Protein AF-A0A495T4R5-F1 (afdb_monomer_lite)

pLDDT: mean 80.14, std 20.26, range [34.97, 98.31]

Secondary structure (DSSP, 8-state):
---------PPP-------------------HHHHHHHHHHHHHHHHHHHHTT--HHHHHHHHT--HHHHHHHHTTSSPPPHHHHHHHHHHHTS-THHHHTTSS-SS-HHHHHHHHHHTTS-HHHHHHHHHHHHHHHHHHTT-

Sequence (143 aa):
MNPRRLGLRAPPAQAADLSEAKPKEQRRILSTQERVVLRRIGDALARARLEVRMTQEEVSAKIGVNTETISRFERGHTAPTLLRLFELAAIYGVPPETFIAGGGGRSSEPARDIAALLVNLSAEDREFIRQLVANVAGHMAKK

Radius of gyration: 29.56 Å; chains: 1; bounding box: 35×111×46 Å

Structure (mmCIF, N/CA/C/O backbone):
data_AF-A0A495T4R5-F1
#
_entry.id   AF-A0A495T4R5-F1
#
loop_
_atom_site.group_PDB
_atom_site.id
_atom_site.type_symbol
_atom_site.label_atom_id
_atom_site.label_alt_id
_atom_site.label_comp_id
_atom_site.label_asym_id
_atom_site.label_entity_id
_atom_site.label_seq_id
_atom_site.pdbx_PDB_ins_code
_atom_site.Cartn_x
_atom_site.Cartn_y
_atom_site.Cartn_z
_atom_site.occupancy
_atom_site.B_iso_or_equiv
_atom_site.auth_seq_id
_atom_site.auth_comp_id
_atom_site.auth_asym_id
_atom_site.auth_atom_id
_atom_site.pdbx_PDB_model_num
ATOM 1 N N . MET A 1 1 ? 11.703 -85.129 21.698 1.00 34.97 1 MET A N 1
ATOM 2 C CA . MET A 1 1 ? 13.147 -85.380 21.506 1.00 34.97 1 MET A CA 1
ATOM 3 C C . MET A 1 1 ? 13.723 -84.240 20.671 1.00 34.97 1 MET A C 1
ATOM 5 O O . MET A 1 1 ? 13.193 -83.984 19.606 1.00 34.97 1 MET A O 1
ATOM 9 N N . ASN A 1 2 ? 14.750 -83.579 21.216 1.00 35.41 2 ASN A N 1
ATOM 10 C CA . ASN A 1 2 ? 15.688 -82.584 20.664 1.00 35.41 2 ASN A CA 1
ATOM 11 C C . ASN A 1 2 ? 15.194 -81.263 19.995 1.00 35.41 2 ASN A C 1
ATOM 13 O O . ASN A 1 2 ? 14.377 -81.296 19.081 1.00 35.41 2 ASN A O 1
ATOM 17 N N . PRO A 1 3 ? 15.758 -80.098 20.396 1.00 54.47 3 PRO A N 1
ATOM 18 C CA . PRO A 1 3 ? 15.487 -78.765 19.862 1.00 54.47 3 PRO A CA 1
ATOM 19 C C . PRO A 1 3 ? 16.505 -78.367 18.774 1.00 54.47 3 PRO A C 1
ATOM 21 O O . PRO A 1 3 ? 17.554 -78.998 18.659 1.00 54.47 3 PRO A O 1
ATOM 24 N N . ARG A 1 4 ? 16.251 -77.265 18.045 1.00 44.16 4 ARG A N 1
ATOM 25 C CA . ARG A 1 4 ? 17.223 -76.188 17.715 1.00 44.16 4 ARG A CA 1
ATOM 26 C C . ARG A 1 4 ? 16.712 -75.267 16.597 1.00 44.16 4 ARG A C 1
ATOM 28 O O . ARG A 1 4 ? 16.354 -75.731 15.530 1.00 44.16 4 ARG A O 1
ATOM 35 N N . ARG A 1 5 ? 16.843 -73.962 16.879 1.00 50.25 5 ARG A N 1
ATOM 36 C CA . ARG A 1 5 ? 17.164 -72.831 15.984 1.00 50.25 5 ARG A CA 1
ATOM 37 C C . ARG A 1 5 ? 16.365 -72.703 14.682 1.00 50.25 5 ARG A C 1
ATOM 39 O O . ARG A 1 5 ? 16.604 -73.447 13.750 1.00 50.25 5 ARG A O 1
ATOM 46 N N . LEU A 1 6 ? 15.671 -71.576 14.532 1.00 47.94 6 LEU A N 1
ATOM 47 C CA . LEU A 1 6 ? 15.907 -70.709 13.375 1.00 47.94 6 LEU A CA 1
ATOM 48 C C . LEU A 1 6 ? 15.529 -69.272 13.750 1.00 47.94 6 LEU A C 1
ATOM 50 O O . LEU A 1 6 ? 14.392 -68.989 14.115 1.00 47.94 6 LEU A O 1
ATOM 54 N N . GLY A 1 7 ? 16.516 -68.378 13.723 1.00 46.09 7 GLY A N 1
ATOM 55 C CA . GLY A 1 7 ? 16.269 -66.951 13.841 1.00 46.09 7 GLY A CA 1
ATOM 56 C C . GLY A 1 7 ? 15.407 -66.491 12.672 1.00 46.09 7 GLY A C 1
ATOM 57 O O . GLY A 1 7 ? 15.727 -66.774 11.517 1.00 46.09 7 GLY A O 1
ATOM 58 N N . LEU A 1 8 ? 14.335 -65.766 12.982 1.00 48.34 8 LEU A N 1
ATOM 59 C CA . LEU A 1 8 ? 13.604 -64.949 12.022 1.00 48.34 8 LEU A CA 1
ATOM 60 C C . LEU A 1 8 ? 14.539 -63.828 11.555 1.00 48.34 8 LEU A C 1
ATOM 62 O O . LEU A 1 8 ? 14.590 -62.741 12.124 1.00 48.34 8 LEU A O 1
ATOM 66 N N . ARG A 1 9 ? 15.351 -64.137 10.547 1.00 48.91 9 ARG A N 1
ATOM 67 C CA . ARG A 1 9 ? 16.129 -63.159 9.799 1.00 48.91 9 ARG A CA 1
ATOM 68 C C . ARG A 1 9 ? 15.127 -62.424 8.910 1.00 48.91 9 ARG A C 1
ATOM 70 O O . ARG A 1 9 ? 14.579 -63.020 7.987 1.00 48.91 9 ARG A O 1
ATOM 77 N N . ALA A 1 10 ? 14.842 -61.167 9.240 1.00 50.72 10 ALA A N 1
ATOM 78 C CA . ALA A 1 10 ? 14.048 -60.292 8.388 1.00 50.72 10 ALA A CA 1
ATOM 79 C C . ALA A 1 10 ? 14.648 -60.269 6.963 1.00 50.72 10 ALA A C 1
ATOM 81 O O . ALA A 1 10 ? 15.879 -60.230 6.832 1.00 50.72 10 ALA A O 1
ATOM 82 N N . PRO A 1 11 ? 13.825 -60.332 5.903 1.00 53.78 11 PRO A N 1
ATOM 83 C CA . PRO A 1 11 ? 14.311 -60.215 4.534 1.00 53.78 11 PRO A CA 1
ATOM 84 C C . PRO A 1 11 ? 14.893 -58.810 4.277 1.00 53.78 11 PRO A C 1
ATOM 86 O O . PRO A 1 11 ? 14.469 -57.841 4.912 1.00 53.78 11 PRO A O 1
ATOM 89 N N . PRO A 1 12 ? 15.878 -58.685 3.368 1.00 41.66 12 PRO A N 1
ATOM 90 C CA . PRO A 1 12 ? 16.517 -57.413 3.056 1.00 41.66 12 PRO A CA 1
ATOM 91 C C . PRO A 1 12 ? 15.518 -56.440 2.424 1.00 41.66 12 PRO A C 1
ATOM 93 O O . PRO A 1 12 ? 14.704 -56.826 1.585 1.00 41.66 12 PRO A O 1
ATOM 96 N N . ALA A 1 13 ? 15.623 -55.175 2.831 1.00 47.06 13 ALA A N 1
ATOM 97 C CA . ALA A 1 13 ? 14.905 -54.048 2.261 1.00 47.06 13 ALA A CA 1
ATOM 98 C C . ALA A 1 13 ? 15.068 -54.030 0.732 1.00 47.06 13 ALA A C 1
ATOM 100 O O . ALA A 1 13 ? 16.163 -53.795 0.221 1.00 47.06 13 ALA A O 1
ATOM 101 N N . GLN A 1 14 ? 13.981 -54.296 0.007 1.00 44.47 14 GLN A N 1
ATOM 102 C CA . GLN A 1 14 ? 13.913 -54.015 -1.421 1.00 44.47 14 GLN A CA 1
ATOM 103 C C . GLN A 1 14 ? 13.539 -52.550 -1.609 1.00 44.47 14 GLN A C 1
ATOM 105 O O . GLN A 1 14 ? 12.513 -52.075 -1.128 1.00 44.47 14 GLN A O 1
ATOM 110 N N . ALA A 1 15 ? 14.438 -51.854 -2.293 1.00 48.88 15 ALA A N 1
ATOM 111 C CA . ALA A 1 15 ? 14.272 -50.509 -2.786 1.00 48.88 15 ALA A CA 1
ATOM 112 C C . ALA A 1 15 ? 13.135 -50.445 -3.822 1.00 48.88 15 ALA A C 1
ATOM 114 O O . ALA A 1 15 ? 13.202 -51.088 -4.865 1.00 48.88 15 ALA A O 1
ATOM 115 N N . ALA A 1 16 ? 12.127 -49.638 -3.516 1.00 41.06 16 ALA A N 1
ATOM 116 C CA . ALA A 1 16 ? 11.168 -48.999 -4.412 1.00 41.06 16 ALA A CA 1
ATOM 117 C C . ALA A 1 16 ? 10.605 -47.842 -3.564 1.00 41.06 16 ALA A C 1
ATOM 119 O O . ALA A 1 16 ? 10.210 -48.069 -2.428 1.00 41.06 16 ALA A O 1
ATOM 120 N N . ASP A 1 17 ? 10.626 -46.569 -3.917 1.00 40.94 17 ASP A N 1
ATOM 121 C CA . ASP A 1 17 ? 10.700 -45.910 -5.203 1.00 40.94 17 ASP A CA 1
ATOM 122 C C . ASP A 1 17 ? 11.255 -44.499 -4.921 1.00 40.94 17 ASP A C 1
ATOM 124 O O . ASP A 1 17 ? 10.647 -43.699 -4.208 1.00 40.94 17 ASP A O 1
ATOM 128 N N . LEU A 1 18 ? 12.474 -44.224 -5.389 1.00 40.22 18 LEU A N 1
ATOM 129 C CA . LEU A 1 18 ? 13.097 -42.899 -5.349 1.00 40.22 18 LEU A CA 1
ATOM 130 C C . LEU A 1 18 ? 12.706 -42.145 -6.628 1.00 40.22 18 LEU A C 1
ATOM 132 O O . LEU A 1 18 ? 13.560 -41.815 -7.445 1.00 40.22 18 LEU A O 1
ATOM 136 N N . SER A 1 19 ? 11.416 -41.892 -6.826 1.00 48.81 19 SER A N 1
ATOM 137 C CA . SER A 1 19 ? 10.909 -41.154 -7.983 1.00 48.81 19 SER A CA 1
ATOM 138 C C . SER A 1 19 ? 9.731 -40.279 -7.580 1.00 48.81 19 SER A C 1
ATOM 140 O O . SER A 1 19 ? 8.593 -40.587 -7.891 1.00 48.81 19 SER A O 1
ATOM 142 N N . GLU A 1 20 ? 10.017 -39.182 -6.876 1.00 42.47 20 GLU A N 1
ATOM 143 C CA . GLU A 1 20 ? 9.315 -37.896 -7.041 1.00 42.47 20 GLU A CA 1
ATOM 144 C C . GLU A 1 20 ? 9.961 -36.832 -6.138 1.00 42.47 20 GLU A C 1
ATOM 146 O O . GLU A 1 20 ? 9.368 -36.233 -5.237 1.00 42.47 20 GLU A O 1
ATOM 151 N N . ALA A 1 21 ? 11.246 -36.568 -6.382 1.00 42.38 21 ALA A N 1
ATOM 152 C CA . ALA A 1 21 ? 11.833 -35.313 -5.939 1.00 42.38 21 ALA A CA 1
ATOM 153 C C . ALA A 1 21 ? 11.131 -34.185 -6.710 1.00 42.38 21 ALA A C 1
ATOM 155 O O . ALA A 1 21 ? 11.385 -33.997 -7.900 1.00 42.38 21 ALA A O 1
ATOM 156 N N . LYS A 1 22 ? 10.228 -33.453 -6.039 1.00 36.69 22 LYS A N 1
ATOM 157 C CA . LYS A 1 22 ? 9.606 -32.237 -6.585 1.00 36.69 22 LYS A CA 1
ATOM 158 C C . LYS A 1 22 ? 10.711 -31.363 -7.202 1.00 36.69 22 LYS A C 1
ATOM 160 O O . LYS A 1 22 ? 11.685 -31.078 -6.496 1.00 36.69 22 LYS A O 1
ATOM 165 N N . PRO A 1 23 ? 10.618 -30.971 -8.487 1.00 43.34 23 PRO A N 1
ATOM 166 C CA . PRO A 1 23 ? 11.691 -30.246 -9.152 1.00 43.34 23 PRO A CA 1
ATOM 167 C C . PRO A 1 23 ? 12.048 -28.994 -8.354 1.00 43.34 23 PRO A C 1
ATOM 169 O O . PRO A 1 23 ? 11.166 -28.209 -8.004 1.00 43.34 23 PRO A O 1
ATOM 172 N N . LYS A 1 24 ? 13.340 -28.831 -8.042 1.00 49.72 24 LYS A N 1
ATOM 173 C CA . LYS A 1 24 ? 13.871 -27.624 -7.405 1.00 49.72 24 LYS A CA 1
ATOM 174 C C . LYS A 1 24 ? 13.447 -26.434 -8.253 1.00 49.72 24 LYS A C 1
ATOM 176 O O . LYS A 1 24 ? 13.897 -26.298 -9.386 1.00 49.72 24 LYS A O 1
ATOM 181 N N . GLU A 1 25 ? 12.556 -25.634 -7.685 1.00 50.41 25 GLU A N 1
ATOM 182 C CA . GLU A 1 25 ? 11.964 -24.433 -8.255 1.00 50.41 25 GLU A CA 1
ATOM 183 C C . GLU A 1 25 ? 13.032 -23.642 -9.019 1.00 50.41 25 GLU A C 1
ATOM 185 O O . GLU A 1 25 ? 13.973 -23.093 -8.436 1.00 50.41 25 GLU A O 1
ATOM 190 N N . GLN A 1 26 ? 12.934 -23.666 -10.349 1.00 49.88 26 GLN A N 1
ATOM 191 C CA . GLN A 1 26 ? 13.792 -22.895 -11.234 1.00 49.88 26 GLN A CA 1
ATOM 192 C C . GLN A 1 26 ? 13.743 -21.449 -10.730 1.00 49.88 26 GLN A C 1
ATOM 194 O O . GLN A 1 26 ? 12.665 -20.856 -10.687 1.00 49.88 26 GLN A O 1
ATOM 199 N N . ARG A 1 27 ? 14.877 -20.887 -10.295 1.00 58.50 27 ARG A N 1
ATOM 200 C CA . ARG A 1 27 ? 14.960 -19.499 -9.814 1.00 58.50 27 ARG A CA 1
ATOM 201 C C . ARG A 1 27 ? 14.598 -18.572 -10.979 1.00 58.50 27 ARG A C 1
ATOM 203 O O . ARG A 1 27 ? 15.462 -18.161 -11.750 1.00 58.50 27 ARG A O 1
ATOM 210 N N . ARG A 1 28 ? 13.303 -18.301 -11.157 1.00 74.56 28 ARG A N 1
ATOM 211 C CA . ARG A 1 28 ? 12.784 -17.456 -12.229 1.00 74.56 28 ARG A CA 1
ATOM 212 C C . ARG A 1 28 ? 13.338 -16.058 -12.013 1.00 74.56 28 ARG A C 1
ATOM 214 O O . ARG A 1 28 ? 13.081 -15.421 -10.993 1.00 74.56 28 ARG A O 1
ATOM 221 N N . ILE A 1 29 ? 14.131 -15.592 -12.969 1.00 77.81 29 ILE A N 1
ATOM 222 C CA . ILE A 1 29 ? 14.625 -14.223 -12.963 1.00 77.81 29 ILE A CA 1
ATOM 223 C C . ILE A 1 29 ? 13.436 -13.335 -13.318 1.00 77.81 29 ILE A C 1
ATOM 225 O O . ILE A 1 29 ? 12.945 -13.367 -14.441 1.00 77.81 29 ILE A O 1
ATOM 229 N N . LEU A 1 30 ? 12.962 -12.567 -12.340 1.00 78.50 30 LEU A N 1
ATOM 230 C CA . LEU A 1 30 ? 11.921 -11.572 -12.566 1.00 78.50 30 LEU A CA 1
ATOM 231 C C . LEU A 1 30 ? 12.452 -10.474 -13.487 1.00 78.50 30 LEU A C 1
ATOM 233 O O . LEU A 1 30 ? 13.509 -9.886 -13.210 1.00 78.50 30 LEU A O 1
ATOM 237 N N . SER A 1 31 ? 11.683 -10.185 -14.531 1.00 88.00 31 SER A N 1
ATOM 238 C CA . SER A 1 31 ? 11.866 -9.033 -15.406 1.00 88.00 31 SER A CA 1
ATOM 239 C C . SER A 1 31 ? 11.812 -7.728 -14.610 1.00 88.00 31 SER A C 1
ATOM 241 O O . SER A 1 31 ? 11.221 -7.643 -13.528 1.00 88.00 31 SER A O 1
ATOM 243 N N . THR A 1 32 ? 12.408 -6.671 -15.161 1.00 82.62 32 THR A N 1
ATOM 244 C CA . THR A 1 32 ? 12.366 -5.328 -14.566 1.00 82.62 32 THR A CA 1
ATOM 245 C C . THR A 1 32 ? 10.929 -4.880 -14.298 1.00 82.62 32 THR A C 1
ATOM 247 O O . THR A 1 32 ? 10.644 -4.328 -13.237 1.00 82.62 32 THR A O 1
ATOM 250 N N . GLN A 1 33 ? 10.006 -5.180 -15.217 1.00 80.25 33 GLN A N 1
ATOM 251 C CA . GLN A 1 33 ? 8.597 -4.828 -15.074 1.00 80.25 33 GLN A CA 1
ATOM 252 C C . GLN A 1 33 ? 7.929 -5.570 -13.910 1.00 80.25 33 GLN A C 1
ATOM 254 O O . GLN A 1 33 ? 7.252 -4.937 -13.101 1.00 80.25 33 GLN A O 1
ATOM 259 N N . GLU A 1 34 ? 8.167 -6.877 -13.763 1.00 85.88 34 GLU A N 1
ATOM 260 C CA . GLU A 1 34 ? 7.646 -7.654 -12.629 1.00 85.88 34 GLU A CA 1
ATOM 261 C C . GLU A 1 34 ? 8.179 -7.123 -11.293 1.00 85.88 34 GLU A C 1
ATOM 263 O O . GLU A 1 34 ? 7.410 -6.957 -10.349 1.00 85.88 34 GLU A O 1
ATOM 268 N N . ARG A 1 35 ? 9.470 -6.772 -11.210 1.00 85.88 35 ARG A N 1
ATOM 269 C CA . ARG A 1 35 ? 10.060 -6.195 -9.986 1.00 85.88 35 ARG A CA 1
ATOM 270 C C . ARG A 1 35 ? 9.424 -4.861 -9.604 1.00 85.88 35 ARG A C 1
ATOM 272 O O . ARG A 1 35 ? 9.172 -4.623 -8.426 1.00 85.88 35 ARG A O 1
ATOM 279 N N . VAL A 1 36 ? 9.143 -4.004 -10.587 1.00 83.44 36 VAL A N 1
ATOM 280 C CA . VAL A 1 36 ? 8.446 -2.728 -10.359 1.00 83.44 36 VAL A CA 1
ATOM 281 C C . VAL A 1 36 ? 7.037 -2.969 -9.816 1.00 83.44 36 VAL A C 1
ATOM 283 O O . VAL A 1 36 ? 6.611 -2.271 -8.896 1.00 83.44 36 VAL A O 1
ATOM 286 N N . VAL A 1 37 ? 6.318 -3.961 -10.347 1.00 86.69 37 VAL A N 1
ATOM 287 C CA . VAL A 1 37 ? 4.977 -4.323 -9.863 1.00 86.69 37 VAL A CA 1
ATOM 288 C C . VAL A 1 37 ? 5.032 -4.859 -8.433 1.00 86.69 37 VAL A C 1
ATOM 290 O O . VAL A 1 37 ? 4.296 -4.369 -7.580 1.00 86.69 37 VAL A O 1
ATOM 293 N N . LEU A 1 38 ? 5.936 -5.798 -8.140 1.00 91.44 38 LEU A N 1
ATOM 294 C CA . LEU A 1 38 ? 6.095 -6.343 -6.790 1.00 91.44 38 LEU A CA 1
ATOM 295 C C . LEU A 1 38 ? 6.447 -5.264 -5.773 1.00 91.44 38 LEU A C 1
ATOM 297 O O . LEU A 1 38 ? 5.902 -5.264 -4.672 1.00 91.44 38 LEU A O 1
ATOM 301 N N . ARG A 1 39 ? 7.324 -4.324 -6.144 1.00 89.75 39 ARG A N 1
ATOM 302 C CA . ARG A 1 39 ? 7.685 -3.221 -5.258 1.00 89.75 39 ARG A CA 1
ATOM 303 C C . ARG A 1 39 ? 6.485 -2.332 -4.943 1.00 89.75 39 ARG A C 1
ATOM 305 O O . ARG A 1 39 ? 6.255 -2.035 -3.781 1.00 89.75 39 ARG A O 1
ATOM 312 N N . ARG A 1 40 ? 5.673 -1.992 -5.949 1.00 88.94 40 ARG A N 1
ATOM 313 C CA . ARG A 1 40 ? 4.448 -1.197 -5.754 1.00 88.94 40 ARG A CA 1
ATOM 314 C C . ARG A 1 40 ? 3.437 -1.879 -4.838 1.00 88.94 40 ARG A C 1
ATOM 316 O O . ARG A 1 40 ? 2.857 -1.213 -3.988 1.00 88.94 40 ARG A O 1
ATOM 323 N N . ILE A 1 41 ? 3.235 -3.185 -5.006 1.00 93.00 41 ILE A N 1
ATOM 324 C CA . ILE A 1 41 ? 2.357 -3.968 -4.127 1.00 93.00 41 ILE A CA 1
ATOM 325 C C . ILE A 1 41 ? 2.914 -3.963 -2.699 1.00 93.00 41 ILE A C 1
ATOM 327 O O . ILE A 1 41 ? 2.175 -3.707 -1.753 1.00 93.00 41 ILE A O 1
ATOM 331 N N . GLY A 1 42 ? 4.220 -4.192 -2.540 1.00 94.62 42 GLY A N 1
ATOM 332 C CA . GLY A 1 42 ? 4.879 -4.173 -1.236 1.00 94.62 42 GLY A CA 1
ATOM 333 C C . GLY A 1 42 ? 4.749 -2.830 -0.513 1.00 94.62 42 GLY A C 1
ATOM 334 O O . GLY A 1 42 ? 4.324 -2.792 0.642 1.00 94.62 42 GLY A O 1
ATOM 335 N N . ASP A 1 43 ? 5.004 -1.726 -1.217 1.00 93.00 43 ASP A N 1
ATOM 336 C CA . ASP A 1 43 ? 4.871 -0.371 -0.674 1.00 93.00 43 ASP A CA 1
ATOM 337 C C . ASP A 1 43 ? 3.408 -0.046 -0.294 1.00 93.00 43 ASP A C 1
ATOM 339 O O . ASP A 1 43 ? 3.149 0.721 0.636 1.00 93.00 43 ASP A O 1
ATOM 343 N N . ALA A 1 44 ? 2.426 -0.609 -1.008 1.00 93.19 44 ALA A N 1
ATOM 344 C CA . ALA A 1 44 ? 1.007 -0.477 -0.677 1.00 93.19 44 ALA A CA 1
ATOM 345 C C . ALA A 1 44 ? 0.634 -1.228 0.607 1.00 93.19 44 ALA A C 1
ATOM 347 O O . ALA A 1 44 ? -0.056 -0.678 1.463 1.00 93.19 44 ALA A O 1
ATOM 348 N N . LEU A 1 45 ? 1.116 -2.465 0.748 1.00 96.00 45 LEU A N 1
ATOM 349 C CA . LEU A 1 45 ? 0.894 -3.292 1.934 1.00 96.00 45 LEU A CA 1
ATOM 350 C C . LEU A 1 45 ? 1.509 -2.653 3.181 1.00 96.00 45 LEU A C 1
ATOM 352 O O . LEU A 1 45 ? 0.846 -2.569 4.212 1.00 96.00 45 LEU A O 1
ATOM 356 N N . ALA A 1 46 ? 2.746 -2.160 3.070 1.00 95.69 46 ALA A N 1
ATOM 357 C CA . ALA A 1 46 ? 3.440 -1.507 4.174 1.00 95.69 46 ALA A CA 1
ATOM 358 C C . ALA A 1 46 ? 2.700 -0.248 4.646 1.00 95.69 46 ALA A C 1
ATOM 360 O O . ALA A 1 46 ? 2.540 -0.044 5.848 1.00 95.69 46 ALA A O 1
ATOM 361 N N . ARG A 1 47 ? 2.214 0.580 3.712 1.00 93.81 47 ARG A N 1
ATOM 362 C CA . ARG A 1 47 ? 1.435 1.781 4.047 1.00 93.81 47 ARG A CA 1
ATOM 363 C C . ARG A 1 47 ? 0.129 1.444 4.750 1.00 93.81 47 ARG A C 1
ATOM 365 O O . ARG A 1 47 ? -0.088 1.941 5.848 1.00 93.81 47 ARG A O 1
ATOM 372 N N . ALA A 1 48 ? -0.674 0.552 4.174 1.00 94.56 48 ALA A N 1
ATOM 373 C CA . ALA A 1 48 ? -1.947 0.153 4.767 1.00 94.56 48 ALA A CA 1
ATOM 374 C C . ALA A 1 48 ? -1.761 -0.430 6.181 1.00 94.56 48 ALA A C 1
ATOM 376 O O . ALA A 1 48 ? -2.510 -0.096 7.096 1.00 94.56 48 ALA A O 1
ATOM 377 N N . ARG A 1 49 ? -0.700 -1.224 6.401 1.00 97.25 49 ARG A N 1
ATOM 378 C CA . ARG A 1 49 ? -0.342 -1.726 7.737 1.00 97.25 49 ARG A CA 1
ATOM 379 C C . ARG A 1 49 ? -0.033 -0.599 8.727 1.00 97.25 49 ARG A C 1
ATOM 381 O O . ARG A 1 49 ? -0.469 -0.648 9.877 1.00 97.25 49 ARG A O 1
ATOM 388 N N . LEU A 1 50 ? 0.759 0.387 8.305 1.00 94.00 50 LEU A N 1
ATOM 389 C CA . LEU A 1 50 ? 1.155 1.513 9.153 1.00 94.00 50 LEU A CA 1
ATOM 390 C C . LEU A 1 50 ? -0.025 2.441 9.474 1.00 94.00 50 LEU A C 1
ATOM 392 O O . LEU A 1 50 ? -0.089 2.960 10.587 1.00 94.00 50 LEU A O 1
ATOM 396 N N . GLU A 1 51 ? -0.975 2.610 8.553 1.00 93.56 51 GLU A N 1
ATOM 397 C CA . GLU A 1 51 ? -2.202 3.394 8.765 1.00 93.56 51 GLU A CA 1
ATOM 398 C C . GLU A 1 51 ? -3.076 2.807 9.879 1.00 93.56 51 GLU A C 1
ATOM 400 O O . GLU A 1 51 ? -3.585 3.549 10.720 1.00 93.56 51 GLU A O 1
ATOM 405 N N . VAL A 1 52 ? -3.161 1.475 9.963 1.00 95.75 52 VAL A N 1
ATOM 406 C CA . VAL A 1 52 ? -3.827 0.778 11.078 1.00 95.75 52 VAL A CA 1
ATOM 407 C C . VAL A 1 52 ? -2.917 0.543 12.291 1.00 95.75 52 VAL A C 1
ATOM 409 O O . VAL A 1 52 ? -3.318 -0.121 13.245 1.00 95.75 52 VAL A O 1
ATOM 412 N N . ARG A 1 53 ? -1.702 1.114 12.284 1.00 97.06 53 ARG A N 1
ATOM 413 C CA . ARG A 1 53 ? -0.711 1.093 13.379 1.00 97.06 53 ARG A CA 1
ATOM 414 C C . ARG A 1 53 ? -0.301 -0.305 13.849 1.00 97.06 53 ARG A C 1
ATOM 416 O O . ARG A 1 53 ? 0.009 -0.489 15.022 1.00 97.06 53 ARG A O 1
ATOM 423 N N . MET A 1 54 ? -0.263 -1.269 12.935 1.00 97.62 54 MET A N 1
ATOM 424 C CA . MET A 1 54 ? 0.132 -2.641 13.248 1.00 97.62 54 MET A CA 1
ATOM 425 C C . MET A 1 54 ? 1.616 -2.906 12.970 1.00 97.62 54 MET A C 1
ATOM 427 O O . MET A 1 54 ? 2.190 -2.376 12.013 1.00 97.62 54 MET A O 1
ATOM 431 N N . THR A 1 55 ? 2.244 -3.782 13.750 1.00 98.31 55 THR A N 1
ATOM 432 C CA . THR A 1 55 ? 3.589 -4.314 13.467 1.00 98.31 55 THR A CA 1
ATOM 433 C C . THR A 1 55 ? 3.536 -5.464 12.456 1.00 98.31 55 THR A C 1
ATOM 435 O O . THR A 1 55 ? 2.477 -6.038 12.191 1.00 98.31 55 THR A O 1
ATOM 438 N N . GLN A 1 56 ? 4.677 -5.819 11.851 1.00 98.31 56 GLN A N 1
ATOM 439 C CA . GLN A 1 56 ? 4.729 -6.976 10.945 1.00 98.31 56 GLN A CA 1
ATOM 440 C C . GLN A 1 56 ? 4.452 -8.282 11.705 1.00 98.31 56 GLN A C 1
ATOM 442 O O . GLN A 1 56 ? 3.842 -9.191 11.148 1.00 98.31 56 GLN A O 1
ATOM 447 N N . GLU A 1 57 ? 4.862 -8.359 12.972 1.00 98.25 57 GLU A N 1
ATOM 448 C CA . GLU A 1 57 ? 4.627 -9.480 13.882 1.00 98.25 57 GLU A CA 1
ATOM 449 C C . GLU A 1 57 ? 3.140 -9.654 14.215 1.00 98.25 57 GLU A C 1
ATOM 451 O O . GLU A 1 57 ? 2.628 -10.772 14.220 1.00 98.25 57 GLU A O 1
ATOM 456 N N . GLU A 1 58 ? 2.414 -8.561 14.453 1.00 98.12 58 GLU A N 1
ATOM 457 C CA . GLU A 1 58 ? 0.975 -8.620 14.730 1.00 98.12 58 GLU A CA 1
ATOM 458 C C . GLU A 1 58 ? 0.184 -9.103 13.512 1.00 98.12 58 GLU A C 1
ATOM 460 O O . GLU A 1 58 ? -0.734 -9.917 13.636 1.00 98.12 58 GLU A O 1
ATOM 465 N N . VAL A 1 59 ? 0.546 -8.628 12.317 1.00 97.94 59 VAL A N 1
ATOM 466 C CA . VAL A 1 59 ? -0.084 -9.077 11.069 1.00 97.94 59 VAL A CA 1
ATOM 467 C C . VAL A 1 59 ? 0.249 -10.538 10.790 1.00 97.94 59 VAL A C 1
ATOM 469 O O . VAL A 1 59 ? -0.643 -11.312 10.439 1.00 97.94 59 VAL A O 1
ATOM 472 N N . SER A 1 60 ? 1.515 -10.929 10.960 1.00 97.38 60 SER A N 1
ATOM 473 C CA . SER A 1 60 ? 1.967 -12.296 10.697 1.00 97.38 60 SER A CA 1
ATOM 474 C C . SER A 1 60 ? 1.256 -13.305 11.602 1.00 97.38 60 SER A C 1
ATOM 476 O O . SER A 1 60 ? 0.790 -14.337 11.112 1.00 97.38 60 SER A O 1
ATOM 478 N N . ALA A 1 61 ? 1.051 -12.953 12.876 1.00 97.56 61 ALA A N 1
ATOM 479 C CA . ALA A 1 61 ? 0.262 -13.733 13.822 1.00 97.56 61 ALA A CA 1
ATOM 480 C C . ALA A 1 61 ? -1.211 -13.865 13.394 1.00 97.56 61 ALA A C 1
ATOM 482 O O . ALA A 1 61 ? -1.768 -14.959 13.474 1.00 97.56 61 ALA A O 1
ATOM 483 N N . LYS A 1 62 ? -1.840 -12.791 12.891 1.00 97.06 62 LYS A N 1
ATOM 484 C CA . LYS A 1 62 ? -3.250 -12.820 12.457 1.00 97.06 62 LYS A CA 1
ATOM 485 C C . LYS A 1 62 ? -3.505 -13.700 11.232 1.00 97.06 62 LYS A C 1
ATOM 487 O O . LYS A 1 62 ? -4.552 -14.336 11.178 1.00 97.06 62 LYS A O 1
ATOM 492 N N . ILE A 1 63 ? -2.587 -13.743 10.263 1.00 95.44 63 ILE A N 1
ATOM 493 C CA . ILE A 1 63 ? -2.759 -14.560 9.042 1.00 95.44 63 ILE A CA 1
ATOM 494 C C . ILE A 1 63 ? -2.013 -15.903 9.094 1.00 95.44 63 ILE A C 1
ATOM 496 O O . ILE A 1 63 ? -2.067 -16.682 8.140 1.00 95.44 63 ILE A O 1
ATOM 500 N N . GLY A 1 64 ? -1.312 -16.200 10.190 1.00 95.62 64 GLY A N 1
ATOM 501 C CA . GLY A 1 64 ? -0.609 -17.469 10.376 1.00 95.62 64 GLY A CA 1
ATOM 502 C C . GLY A 1 64 ? 0.567 -17.655 9.413 1.00 95.62 64 GLY A C 1
ATOM 503 O O . GLY A 1 64 ? 0.704 -18.709 8.792 1.00 95.62 64 GLY A O 1
ATOM 504 N N . VAL A 1 65 ? 1.405 -16.628 9.257 1.00 95.12 65 VAL A N 1
ATOM 505 C CA . VAL A 1 65 ? 2.664 -16.705 8.493 1.00 95.12 65 VAL A CA 1
ATOM 506 C C . VAL A 1 65 ? 3.841 -16.262 9.356 1.00 95.12 65 VAL A C 1
ATOM 508 O O . VAL A 1 65 ? 3.669 -15.624 10.385 1.00 95.12 65 VAL A O 1
ATOM 511 N N . ASN A 1 66 ? 5.067 -16.569 8.932 1.00 96.44 66 ASN A N 1
ATOM 512 C CA . ASN A 1 66 ? 6.258 -16.004 9.570 1.00 96.44 66 ASN A CA 1
ATOM 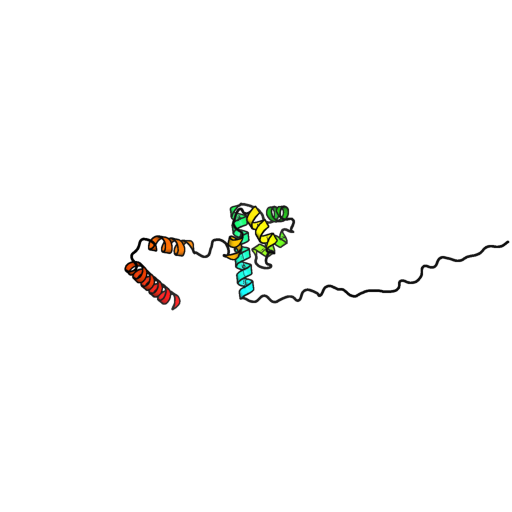513 C C . ASN A 1 66 ? 6.353 -14.496 9.258 1.00 96.44 66 ASN A C 1
ATOM 515 O O . ASN A 1 66 ? 6.129 -14.107 8.112 1.00 96.44 66 ASN A O 1
ATOM 519 N N . THR A 1 67 ? 6.752 -13.668 10.225 1.00 97.44 67 THR A N 1
ATOM 520 C CA . THR A 1 67 ? 7.055 -12.234 10.055 1.00 97.44 67 THR A CA 1
ATOM 521 C C . THR A 1 67 ? 7.968 -11.942 8.859 1.00 97.44 67 THR A C 1
ATOM 523 O O . THR A 1 67 ? 7.710 -11.007 8.103 1.00 97.44 67 THR A O 1
ATOM 526 N N . GLU A 1 68 ? 8.971 -12.786 8.588 1.00 97.56 68 GLU A N 1
ATOM 527 C CA . GLU A 1 68 ? 9.839 -12.636 7.404 1.00 97.56 68 GLU A CA 1
ATOM 528 C C . GLU A 1 68 ? 9.050 -12.708 6.080 1.00 97.56 68 GLU A C 1
ATOM 530 O O . GLU A 1 68 ? 9.431 -12.097 5.084 1.00 97.56 68 GLU A O 1
ATOM 535 N N . THR A 1 69 ? 7.915 -13.411 6.062 1.00 97.25 69 THR A N 1
ATOM 536 C CA . THR A 1 69 ? 7.006 -13.470 4.906 1.00 97.25 69 THR A CA 1
ATOM 537 C C . THR A 1 69 ? 6.365 -12.109 4.651 1.00 97.25 69 THR A C 1
ATOM 539 O O . THR A 1 69 ? 6.402 -11.628 3.520 1.00 97.25 69 THR A O 1
ATOM 542 N N . ILE A 1 70 ? 5.857 -11.454 5.702 1.00 97.88 70 ILE A N 1
ATOM 543 C CA . ILE A 1 70 ? 5.316 -10.088 5.619 1.00 97.88 70 ILE A CA 1
ATOM 544 C C . ILE A 1 70 ? 6.405 -9.126 5.144 1.00 97.88 70 ILE A C 1
ATOM 546 O O . ILE A 1 70 ? 6.201 -8.374 4.195 1.00 97.88 70 ILE A O 1
ATOM 550 N N . SER A 1 71 ? 7.602 -9.226 5.724 1.00 97.50 71 SER A N 1
ATOM 551 C CA . SER A 1 71 ? 8.750 -8.411 5.328 1.00 97.50 71 SER A CA 1
ATOM 552 C C . SER A 1 71 ? 9.111 -8.581 3.845 1.00 97.50 71 SER A C 1
ATOM 554 O O . SER A 1 71 ? 9.386 -7.599 3.153 1.00 97.50 71 SER A O 1
ATOM 556 N N . ARG A 1 72 ? 9.085 -9.811 3.313 1.00 97.06 72 ARG A N 1
ATOM 557 C CA . ARG A 1 72 ? 9.339 -10.083 1.885 1.00 97.06 72 ARG A CA 1
ATOM 558 C C . ARG A 1 72 ? 8.254 -9.534 0.973 1.00 97.06 72 ARG A C 1
ATOM 560 O O . ARG A 1 72 ? 8.597 -9.054 -0.111 1.00 97.06 72 ARG A O 1
ATOM 567 N N . PHE A 1 73 ? 6.994 -9.599 1.396 1.00 96.75 73 PHE A N 1
ATOM 568 C CA . PHE A 1 73 ? 5.883 -8.991 0.669 1.00 96.75 73 PHE A CA 1
ATOM 569 C C . PHE A 1 73 ? 6.058 -7.476 0.597 1.00 96.75 73 PHE A C 1
ATOM 571 O O . PHE A 1 73 ? 6.100 -6.921 -0.496 1.00 96.75 73 PHE A O 1
ATOM 578 N N . GLU A 1 74 ? 6.269 -6.825 1.741 1.00 96.56 74 GLU A N 1
ATOM 579 C CA . GLU A 1 74 ? 6.400 -5.367 1.840 1.00 96.56 74 GLU A CA 1
ATOM 580 C C . GLU A 1 74 ? 7.625 -4.818 1.097 1.00 96.56 74 GLU A C 1
ATOM 582 O O . GLU A 1 74 ? 7.574 -3.736 0.521 1.00 96.56 74 GLU A O 1
ATOM 587 N N . ARG A 1 75 ? 8.722 -5.580 1.027 1.00 93.62 75 ARG A N 1
ATOM 588 C CA . ARG A 1 75 ? 9.918 -5.203 0.251 1.00 93.62 75 ARG A CA 1
ATOM 589 C C . ARG A 1 75 ? 9.819 -5.518 -1.248 1.00 93.62 75 ARG A C 1
ATOM 591 O O . ARG A 1 75 ? 10.720 -5.146 -2.004 1.00 93.62 75 ARG A O 1
ATOM 598 N N . GLY A 1 76 ? 8.766 -6.210 -1.689 1.00 91.94 76 GLY A N 1
ATOM 599 C CA . GLY A 1 76 ? 8.578 -6.615 -3.085 1.00 91.94 76 GLY A CA 1
ATOM 600 C C . GLY A 1 76 ? 9.496 -7.755 -3.542 1.00 91.94 76 GLY A C 1
ATOM 601 O O . GLY A 1 76 ? 9.782 -7.876 -4.731 1.00 91.94 76 GLY A O 1
ATOM 602 N N . HIS A 1 77 ? 9.984 -8.593 -2.621 1.00 93.12 77 HIS A N 1
ATOM 603 C CA . HIS A 1 77 ? 10.769 -9.784 -2.976 1.00 93.12 77 HIS A CA 1
ATOM 604 C C . HIS A 1 77 ? 9.896 -10.940 -3.461 1.00 93.12 77 HIS A C 1
ATOM 606 O O . HIS A 1 77 ? 10.348 -11.783 -4.235 1.00 93.12 77 HIS A O 1
ATOM 612 N N . THR A 1 78 ? 8.657 -11.008 -2.985 1.00 92.06 78 THR A N 1
ATOM 613 C CA . THR A 1 78 ? 7.690 -12.046 -3.347 1.00 92.06 78 THR A CA 1
ATOM 614 C C . THR A 1 78 ? 6.293 -11.442 -3.298 1.00 92.06 78 THR A C 1
ATOM 616 O O . THR A 1 78 ? 6.022 -10.609 -2.437 1.00 92.06 78 THR A O 1
ATOM 619 N N . ALA A 1 79 ? 5.408 -11.836 -4.213 1.00 89.44 79 ALA A N 1
ATOM 620 C CA . ALA A 1 79 ? 4.002 -11.449 -4.136 1.00 89.44 79 ALA A CA 1
ATOM 621 C C . ALA A 1 79 ? 3.267 -12.301 -3.087 1.00 89.44 79 ALA A C 1
ATOM 623 O O . ALA A 1 79 ? 3.496 -13.514 -3.032 1.00 89.44 79 ALA A O 1
ATOM 624 N N . PRO A 1 80 ? 2.329 -11.721 -2.321 1.00 93.69 80 PRO A N 1
ATOM 625 C CA . PRO A 1 80 ? 1.304 -12.512 -1.659 1.00 93.69 80 PRO A CA 1
ATOM 626 C C . PRO A 1 80 ? 0.479 -13.271 -2.704 1.00 93.69 80 PRO A C 1
ATOM 628 O O . PRO A 1 80 ? 0.287 -12.802 -3.828 1.00 93.69 80 PRO A O 1
ATOM 631 N N . THR A 1 81 ? -0.060 -14.429 -2.326 1.00 94.81 81 THR A N 1
ATOM 632 C CA . THR A 1 81 ? -1.111 -15.058 -3.136 1.00 94.81 81 THR A CA 1
ATOM 633 C C . THR A 1 81 ? -2.360 -14.180 -3.126 1.00 94.81 81 THR A C 1
ATOM 635 O O . THR A 1 81 ? -2.536 -13.356 -2.227 1.00 94.81 81 THR A O 1
ATOM 638 N N . LEU A 1 82 ? -3.264 -14.384 -4.088 1.00 93.88 82 LEU A N 1
ATOM 639 C CA . LEU A 1 82 ? -4.516 -13.631 -4.134 1.00 93.88 82 LEU A CA 1
ATOM 640 C C . LEU A 1 82 ? -5.299 -13.757 -2.816 1.00 93.88 82 LEU A C 1
ATOM 642 O O . LEU A 1 82 ? -5.710 -12.747 -2.263 1.00 93.88 82 LEU A O 1
ATOM 646 N N . LEU A 1 83 ? -5.418 -14.969 -2.260 1.00 94.94 83 LEU A N 1
ATOM 647 C CA . LEU A 1 83 ? -6.086 -15.193 -0.971 1.00 94.94 83 LEU A CA 1
ATOM 648 C C . LEU A 1 83 ? -5.429 -14.408 0.173 1.00 94.94 83 LEU A C 1
ATOM 650 O O . LEU A 1 83 ? -6.131 -13.731 0.919 1.00 94.94 83 LEU A O 1
ATOM 654 N N . ARG A 1 84 ? -4.090 -14.417 0.268 1.00 95.56 84 ARG A N 1
ATOM 655 C CA . ARG A 1 84 ? -3.373 -13.619 1.280 1.00 95.56 84 ARG A CA 1
ATOM 656 C C . ARG A 1 84 ? -3.613 -12.124 1.102 1.00 95.56 84 ARG A C 1
ATOM 658 O O . ARG A 1 84 ? -3.694 -11.395 2.081 1.00 95.56 84 ARG A O 1
ATOM 665 N N . LEU A 1 85 ? -3.746 -11.666 -0.138 1.00 95.06 85 LEU A N 1
ATOM 666 C CA . LEU A 1 85 ? -4.031 -10.271 -0.452 1.00 95.06 85 LEU A CA 1
ATOM 667 C C . LEU A 1 85 ? -5.411 -9.843 0.084 1.00 95.06 85 LEU A C 1
ATOM 669 O O . LEU A 1 85 ? -5.523 -8.766 0.660 1.00 95.06 85 LEU A O 1
ATOM 673 N N . PHE A 1 86 ? -6.430 -10.705 -0.023 1.00 95.94 86 PHE A N 1
ATOM 674 C CA . PHE A 1 86 ? -7.755 -10.474 0.572 1.00 95.94 86 PHE A CA 1
ATOM 675 C C . PHE A 1 86 ? -7.742 -10.513 2.107 1.00 95.94 86 PHE A C 1
ATOM 677 O O . PHE A 1 86 ? -8.389 -9.685 2.742 1.00 95.94 86 PHE A O 1
ATOM 684 N N . GLU A 1 87 ? -6.995 -11.430 2.723 1.00 97.38 87 GLU A N 1
ATOM 685 C CA . GLU A 1 87 ? -6.855 -11.470 4.188 1.00 97.38 87 GLU A CA 1
ATOM 686 C C . GLU A 1 87 ? -6.189 -10.198 4.728 1.00 97.38 87 GLU A C 1
ATOM 688 O O . GLU A 1 87 ? -6.657 -9.609 5.701 1.00 97.38 87 GLU A O 1
ATOM 693 N N . LEU A 1 88 ? -5.121 -9.741 4.066 1.00 97.31 88 LEU A N 1
ATOM 694 C CA . LEU A 1 88 ? -4.431 -8.496 4.404 1.00 97.31 88 LEU A CA 1
ATOM 695 C C . LEU A 1 88 ? -5.353 -7.283 4.217 1.00 97.31 88 LEU A C 1
ATOM 697 O O . LEU A 1 88 ? -5.393 -6.415 5.083 1.00 97.31 88 LEU A O 1
ATOM 701 N N . ALA A 1 89 ? -6.141 -7.253 3.137 1.00 96.25 89 ALA A N 1
ATOM 702 C CA . ALA A 1 89 ? -7.151 -6.221 2.891 1.00 96.25 89 ALA A CA 1
ATOM 703 C C . ALA A 1 89 ? -8.158 -6.128 4.048 1.00 96.25 89 ALA A C 1
ATOM 705 O O . ALA A 1 89 ? -8.410 -5.044 4.572 1.00 96.25 89 ALA A O 1
ATOM 706 N N . ALA A 1 90 ? -8.671 -7.278 4.496 1.00 97.12 90 ALA A N 1
ATOM 707 C CA . ALA A 1 90 ? -9.611 -7.355 5.608 1.00 97.12 90 ALA A CA 1
ATOM 708 C C . ALA A 1 90 ? -8.995 -6.883 6.935 1.00 97.12 90 ALA A C 1
ATOM 710 O O . ALA A 1 90 ? -9.650 -6.166 7.687 1.00 97.12 90 ALA A O 1
ATOM 711 N N . ILE A 1 91 ? -7.735 -7.238 7.215 1.00 97.19 91 ILE A N 1
ATOM 712 C CA . ILE A 1 91 ? -7.026 -6.789 8.427 1.00 97.19 91 ILE A CA 1
ATOM 713 C C . ILE A 1 91 ? -6.777 -5.280 8.400 1.00 97.19 91 ILE A C 1
ATOM 715 O O . ILE A 1 91 ? -6.910 -4.626 9.432 1.00 97.19 91 ILE A O 1
ATOM 719 N N . TYR A 1 92 ? -6.416 -4.729 7.241 1.00 96.31 92 TYR A N 1
ATOM 720 C CA . TYR A 1 92 ? -6.098 -3.308 7.096 1.00 96.31 92 TYR A CA 1
ATOM 721 C C . TYR A 1 92 ? -7.332 -2.425 6.870 1.00 96.31 92 TYR A C 1
ATOM 723 O O . TYR A 1 92 ? -7.214 -1.205 6.895 1.00 96.31 92 TYR A O 1
ATOM 731 N N . GLY A 1 93 ? -8.513 -3.010 6.652 1.00 93.69 93 GLY A N 1
ATOM 732 C CA . GLY A 1 93 ? -9.750 -2.258 6.432 1.00 93.69 93 GLY A CA 1
ATOM 733 C C . GLY A 1 93 ? -9.792 -1.508 5.097 1.00 93.69 93 GLY A C 1
ATOM 734 O O . GLY A 1 93 ? -10.457 -0.480 4.997 1.00 93.69 93 GLY A O 1
ATOM 735 N N . VAL A 1 94 ? -9.092 -2.007 4.072 1.00 91.88 94 VAL A N 1
ATOM 736 C CA . VAL A 1 94 ? -9.048 -1.402 2.729 1.00 91.88 94 VAL A CA 1
ATOM 737 C C . VAL A 1 94 ? -9.526 -2.388 1.664 1.00 91.88 94 VAL A C 1
ATOM 739 O O . VAL A 1 94 ? -9.384 -3.596 1.849 1.00 91.88 94 VAL A O 1
ATOM 742 N N . PRO A 1 95 ? -10.048 -1.922 0.517 1.00 92.62 95 PRO A N 1
ATOM 743 C CA . PRO A 1 95 ? -10.343 -2.804 -0.607 1.00 92.62 95 PRO A CA 1
ATOM 744 C C . PRO A 1 95 ? -9.062 -3.456 -1.172 1.00 92.62 95 PRO A C 1
ATOM 746 O O . PRO A 1 95 ? -8.033 -2.777 -1.266 1.00 92.62 95 PRO A O 1
ATOM 749 N N . PRO A 1 96 ? -9.081 -4.737 -1.583 1.00 90.12 96 PRO A N 1
ATOM 750 C CA . PRO A 1 96 ? -7.899 -5.463 -2.073 1.00 90.12 96 PRO A CA 1
ATOM 751 C C . PRO A 1 96 ? -7.264 -4.838 -3.327 1.00 90.12 96 PRO A C 1
ATOM 753 O O . PRO A 1 96 ? -6.044 -4.897 -3.507 1.00 90.12 96 PRO A O 1
ATOM 756 N N . GLU A 1 97 ? -8.054 -4.177 -4.176 1.00 89.00 97 GLU A N 1
ATOM 757 C CA . GLU A 1 97 ? -7.586 -3.426 -5.344 1.00 89.00 97 GLU A CA 1
ATOM 758 C C . GLU A 1 97 ? -6.620 -2.291 -4.979 1.00 89.00 97 GLU A C 1
ATOM 760 O O . GLU A 1 97 ? -5.779 -1.919 -5.802 1.00 89.00 97 GLU A O 1
ATOM 765 N N . THR A 1 98 ? -6.660 -1.805 -3.732 1.00 87.25 98 THR A N 1
ATOM 766 C CA . THR A 1 98 ? -5.720 -0.810 -3.200 1.00 87.25 98 THR A CA 1
ATOM 767 C C . THR A 1 98 ? -4.278 -1.270 -3.384 1.00 87.25 98 THR A C 1
ATOM 769 O O . THR A 1 98 ? -3.424 -0.473 -3.767 1.00 87.25 98 THR A O 1
ATOM 772 N N . PHE A 1 99 ? -3.988 -2.560 -3.196 1.00 89.31 99 PHE A N 1
ATOM 773 C CA . PHE A 1 99 ? -2.626 -3.082 -3.322 1.00 89.31 99 PHE A CA 1
ATOM 774 C C . PHE A 1 99 ? -2.167 -3.191 -4.780 1.00 89.31 99 PHE A C 1
ATOM 776 O O . PHE A 1 99 ? -0.989 -2.994 -5.074 1.00 89.31 99 PHE A O 1
ATOM 783 N N . ILE A 1 100 ? -3.096 -3.437 -5.709 1.00 83.94 100 ILE A N 1
ATOM 784 C CA . ILE A 1 100 ? -2.819 -3.601 -7.147 1.00 83.94 100 ILE A CA 1
ATOM 785 C C . ILE A 1 100 ? -2.679 -2.241 -7.839 1.00 83.94 100 ILE A C 1
ATOM 787 O O . ILE A 1 100 ? -1.794 -2.053 -8.676 1.00 83.94 100 ILE A O 1
ATOM 791 N N . ALA A 1 101 ? -3.490 -1.261 -7.435 1.00 71.44 101 ALA A N 1
ATOM 792 C CA . ALA A 1 101 ? -3.358 0.132 -7.861 1.00 71.44 101 ALA A CA 1
ATOM 793 C C . ALA A 1 101 ? -2.024 0.767 -7.408 1.00 71.44 101 ALA A C 1
ATOM 795 O O . ALA A 1 101 ? -1.655 1.850 -7.869 1.00 71.44 101 ALA A O 1
ATOM 796 N N . GLY A 1 102 ? -1.273 0.065 -6.550 1.00 59.97 102 GLY A N 1
ATOM 797 C CA . GLY A 1 102 ? 0.026 0.464 -6.033 1.00 59.97 102 GLY A CA 1
ATOM 798 C C . GLY A 1 102 ? -0.056 1.245 -4.731 1.00 59.97 102 GLY A C 1
ATOM 799 O O . GLY A 1 102 ? 0.888 1.974 -4.455 1.00 59.97 102 GLY A O 1
ATOM 800 N N . GLY A 1 103 ? -1.151 1.099 -3.967 1.00 50.91 103 GLY A N 1
ATOM 801 C CA . GLY A 1 103 ? -1.454 1.783 -2.705 1.00 50.91 103 GLY A CA 1
ATOM 802 C C . GLY A 1 103 ? -1.631 3.274 -2.928 1.00 50.91 103 GLY A C 1
ATOM 803 O O . GLY A 1 103 ? -0.743 3.883 -3.513 1.00 50.91 103 GLY A O 1
ATOM 804 N N . GLY A 1 104 ? -2.747 3.868 -2.498 1.00 49.97 104 GLY A N 1
ATOM 805 C CA . GLY A 1 104 ? -3.108 5.277 -2.743 1.00 49.97 104 GLY A CA 1
ATOM 806 C C . GLY A 1 104 ? -1.913 6.243 -2.741 1.00 49.97 104 GLY A C 1
ATOM 807 O O . GLY A 1 104 ? -1.477 6.710 -1.700 1.00 49.97 104 GLY A O 1
ATOM 808 N N . GLY A 1 105 ? -1.296 6.457 -3.906 1.00 48.72 105 GLY A N 1
ATOM 809 C CA . GLY A 1 105 ? 0.057 7.018 -3.978 1.00 48.72 105 GLY A CA 1
ATOM 810 C C . GLY A 1 105 ? 0.882 6.525 -5.167 1.00 48.72 105 GLY A C 1
ATOM 811 O O . GLY A 1 105 ? 2.040 6.152 -5.048 1.00 48.72 105 GLY A O 1
ATOM 812 N N . ARG A 1 106 ? 0.334 6.656 -6.369 1.00 43.56 106 ARG A N 1
ATOM 813 C CA . ARG A 1 106 ? 0.830 7.802 -7.129 1.00 43.56 106 ARG A CA 1
ATOM 814 C C . ARG A 1 106 ? -0.138 8.918 -6.803 1.00 43.56 106 ARG A C 1
ATOM 816 O O . ARG A 1 106 ? -1.334 8.654 -6.859 1.00 43.56 106 ARG A O 1
ATOM 823 N N . SER A 1 107 ? 0.364 10.064 -6.362 1.00 51.00 107 SER A N 1
ATOM 824 C CA . SER A 1 107 ? 0.031 11.395 -6.892 1.00 51.00 107 SER A CA 1
ATOM 825 C C . SER A 1 107 ? -1.095 11.433 -7.942 1.00 51.00 107 SER A C 1
ATOM 827 O O . SER A 1 107 ? -0.918 11.855 -9.078 1.00 51.00 107 SER A O 1
ATOM 829 N N . SER A 1 108 ? -2.265 10.948 -7.553 1.00 51.81 108 SER A N 1
ATOM 830 C CA . SER A 1 108 ? -3.517 11.036 -8.277 1.00 51.81 108 SER A CA 1
ATOM 831 C C . SER A 1 108 ? -4.423 12.007 -7.560 1.00 51.81 108 SER A C 1
ATOM 833 O O . SER A 1 108 ? -5.335 12.467 -8.209 1.00 51.81 108 SER A O 1
ATOM 835 N N . GLU A 1 109 ? -4.135 12.392 -6.309 1.00 53.75 109 GLU A N 1
ATOM 836 C CA . GLU A 1 109 ? -4.802 13.523 -5.661 1.00 53.75 109 GLU A CA 1
ATOM 837 C C . GLU A 1 109 ? -4.731 14.769 -6.549 1.00 53.75 109 GLU A C 1
ATOM 839 O O . GLU A 1 109 ? -5.786 15.146 -7.040 1.00 53.75 109 GLU A O 1
ATOM 844 N N . PRO A 1 110 ? -3.559 15.298 -6.974 1.00 66.00 110 PRO A N 1
ATOM 845 C CA . PRO A 1 110 ? -3.556 16.481 -7.835 1.00 66.00 110 PRO A CA 1
ATOM 846 C C . PRO A 1 110 ? -4.284 16.266 -9.167 1.00 66.00 110 PRO A C 1
ATOM 848 O O . PRO A 1 110 ? -5.013 17.135 -9.621 1.00 66.00 110 PRO A O 1
ATOM 851 N N . ALA A 1 111 ? -4.125 15.101 -9.804 1.00 76.94 111 ALA A N 1
ATOM 852 C CA . ALA A 1 111 ? -4.789 14.817 -11.078 1.00 76.94 111 ALA A CA 1
ATOM 853 C C . ALA A 1 111 ? -6.314 14.655 -10.929 1.00 76.94 111 ALA A C 1
ATOM 855 O O . ALA A 1 111 ? -7.064 15.041 -11.822 1.00 76.94 111 ALA A O 1
ATOM 856 N N . ARG A 1 112 ? -6.771 14.091 -9.810 1.00 71.19 112 ARG A N 1
ATOM 857 C CA . ARG A 1 112 ? -8.176 13.854 -9.465 1.00 71.19 112 ARG A CA 1
ATOM 858 C C . ARG A 1 112 ? -8.841 15.142 -8.995 1.00 71.19 112 ARG A C 1
ATOM 860 O O . ARG A 1 112 ? -9.968 15.396 -9.402 1.00 71.19 112 ARG A O 1
ATOM 867 N N . ASP A 1 113 ? -8.127 15.967 -8.240 1.00 76.62 113 ASP A N 1
ATOM 868 C CA . ASP A 1 113 ? -8.541 17.308 -7.833 1.00 76.62 113 ASP A CA 1
ATOM 869 C C . ASP A 1 113 ? -8.673 18.213 -9.059 1.00 76.62 113 ASP A C 1
ATOM 871 O O . ASP A 1 113 ? -9.717 18.829 -9.260 1.00 76.62 113 ASP A O 1
ATOM 875 N N . ILE A 1 114 ? -7.671 18.218 -9.950 1.00 83.81 114 ILE A N 1
ATOM 876 C CA . ILE A 1 114 ? -7.755 18.916 -11.241 1.00 83.81 114 ILE A CA 1
ATOM 877 C C . ILE A 1 114 ? -8.956 18.393 -12.035 1.00 83.81 114 ILE A C 1
ATOM 879 O O . ILE A 1 114 ? -9.766 19.190 -12.494 1.00 83.81 114 ILE A O 1
ATOM 883 N 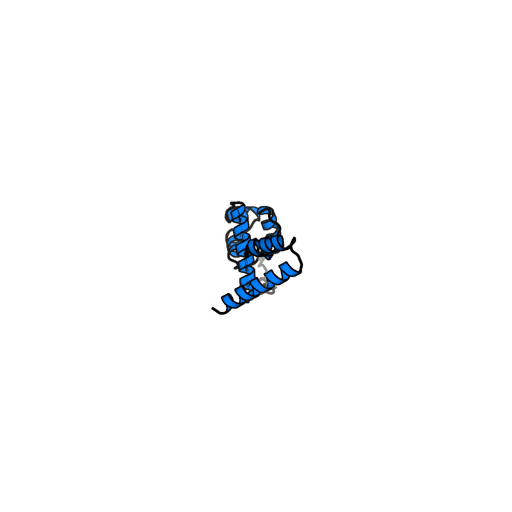N . ALA A 1 115 ? -9.127 17.074 -12.163 1.00 84.31 115 ALA A N 1
ATOM 884 C CA . ALA A 1 115 ? -10.267 16.506 -12.880 1.00 84.31 115 ALA A CA 1
ATOM 885 C C . ALA A 1 115 ? -11.617 16.945 -12.285 1.00 84.31 115 ALA A C 1
ATOM 887 O O . ALA A 1 115 ? -12.531 17.247 -13.048 1.00 84.31 115 ALA A O 1
ATOM 888 N N . ALA A 1 116 ? -11.733 17.040 -10.956 1.00 81.56 116 ALA A N 1
ATOM 889 C CA . ALA A 1 116 ? -12.932 17.529 -10.278 1.00 81.56 116 ALA A CA 1
ATOM 890 C C . ALA A 1 116 ? -13.207 19.014 -10.573 1.00 81.56 116 ALA A C 1
ATOM 892 O O . ALA A 1 116 ? -14.351 19.378 -10.843 1.00 81.56 116 ALA A O 1
ATOM 893 N N . LEU A 1 117 ? -12.169 19.860 -10.602 1.00 87.00 117 LEU A N 1
ATOM 894 C CA . LEU A 1 117 ? -12.290 21.280 -10.962 1.00 87.00 117 LEU A CA 1
ATOM 895 C C . LEU A 1 117 ? -12.772 21.483 -12.409 1.00 87.00 117 LEU A C 1
ATOM 897 O O . LEU A 1 117 ? -13.469 22.453 -12.696 1.00 87.00 117 LEU A O 1
ATOM 901 N N . LEU A 1 118 ? -12.449 20.556 -13.319 1.00 91.31 118 LEU A N 1
ATOM 902 C CA . LEU A 1 118 ? -12.834 20.634 -14.733 1.00 91.31 118 LEU A CA 1
ATOM 903 C C . LEU A 1 118 ? -14.294 20.235 -15.011 1.00 91.31 118 LEU A C 1
ATOM 905 O O . LEU A 1 118 ? -14.804 20.527 -16.095 1.00 91.31 118 LEU A O 1
ATOM 909 N N . VAL A 1 119 ? -14.979 19.562 -14.078 1.00 90.75 119 VAL A N 1
ATOM 910 C CA . VAL A 1 119 ? -16.331 19.006 -14.306 1.00 90.75 119 VAL A CA 1
ATOM 911 C C . VAL A 1 119 ? -17.338 20.090 -14.692 1.00 90.75 119 VAL A C 1
ATOM 913 O O . VAL A 1 119 ? -18.141 19.879 -15.599 1.00 90.75 119 VAL A O 1
ATOM 916 N N . ASN A 1 120 ? -17.249 21.260 -14.058 1.00 90.50 120 ASN A N 1
ATOM 917 C CA . ASN A 1 120 ? -18.206 22.355 -14.235 1.00 90.50 120 ASN A CA 1
ATOM 918 C C . ASN A 1 120 ? -17.792 23.378 -15.304 1.00 90.50 120 ASN A C 1
ATOM 920 O O . ASN A 1 120 ? -18.446 24.408 -15.447 1.00 90.50 120 ASN A O 1
ATOM 924 N N . LEU A 1 121 ? -16.713 23.115 -16.044 1.00 93.81 121 LEU A N 1
ATOM 925 C CA . LEU A 1 121 ? -16.228 24.012 -17.090 1.00 93.81 121 LEU A CA 1
ATOM 926 C C . LEU A 1 121 ? -16.825 23.680 -18.458 1.00 93.81 121 LEU A C 1
ATOM 928 O O . LEU A 1 121 ? -17.211 22.538 -18.742 1.00 93.81 121 LEU A O 1
ATOM 932 N N . SER A 1 122 ? -16.852 24.689 -19.329 1.00 95.88 122 SER A N 1
ATOM 933 C CA . SER A 1 122 ? -17.243 24.513 -20.723 1.00 95.88 122 SER A CA 1
ATOM 934 C C . SER A 1 122 ? -16.247 23.610 -21.466 1.00 95.88 122 SER A C 1
ATOM 936 O O . SER A 1 122 ? -15.113 23.384 -21.033 1.00 95.88 122 SER A O 1
ATOM 938 N N . ALA A 1 123 ? -16.665 23.058 -22.607 1.00 88.44 123 ALA A N 1
ATOM 939 C CA . ALA A 1 123 ? -15.768 22.255 -23.438 1.00 88.44 123 ALA A CA 1
ATOM 940 C C . ALA A 1 123 ? -14.563 23.067 -23.948 1.00 88.44 123 ALA A C 1
ATOM 942 O O . ALA A 1 123 ? -13.464 22.524 -24.030 1.00 88.44 123 ALA A O 1
ATOM 943 N N . GLU A 1 124 ? -14.770 24.354 -24.231 1.00 93.81 124 GLU A N 1
ATOM 944 C CA . GLU A 1 124 ? -13.731 25.279 -24.687 1.00 93.81 124 GLU A CA 1
ATOM 945 C C . GLU A 1 124 ? -12.680 25.521 -23.594 1.00 93.81 124 GLU A C 1
ATOM 947 O O . GLU A 1 124 ? -11.486 25.330 -23.829 1.00 93.81 124 GLU A O 1
ATOM 952 N N . ASP A 1 125 ? -13.121 25.804 -22.365 1.00 94.12 125 ASP A N 1
ATOM 953 C CA . ASP A 1 125 ? -12.224 26.028 -21.224 1.00 94.12 125 ASP A CA 1
ATOM 954 C C . ASP A 1 125 ? -11.417 24.772 -20.868 1.00 94.12 125 ASP A C 1
ATOM 956 O O . ASP A 1 125 ? -10.220 24.841 -20.574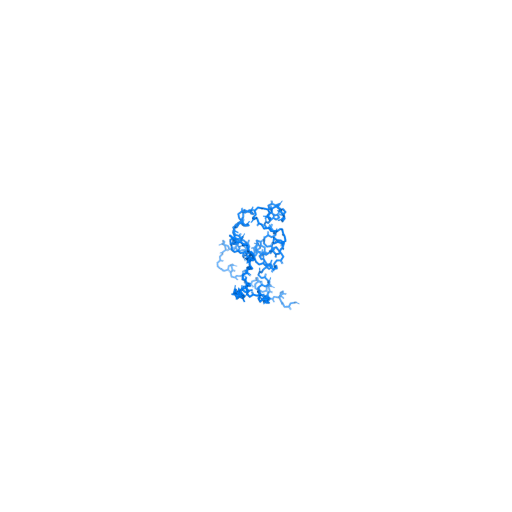 1.00 94.12 125 ASP A O 1
ATOM 960 N N . ARG A 1 126 ? -12.050 23.592 -20.927 1.00 95.00 126 ARG A N 1
ATOM 961 C CA . ARG A 1 126 ? -11.355 22.316 -20.695 1.00 95.00 126 ARG A CA 1
ATOM 962 C C . ARG A 1 126 ? -10.261 22.065 -21.728 1.00 95.00 126 ARG A C 1
ATOM 964 O O . ARG A 1 126 ? -9.184 21.588 -21.366 1.00 95.00 126 ARG A O 1
ATOM 971 N N . GLU A 1 127 ? -10.522 22.377 -22.993 1.00 93.56 127 GLU A N 1
ATOM 972 C CA . GLU A 1 127 ? -9.550 22.195 -24.069 1.00 93.56 127 GLU A CA 1
ATOM 973 C C . GLU A 1 127 ? -8.381 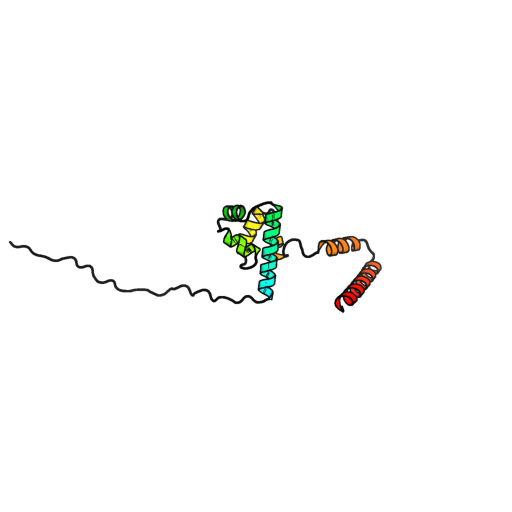23.181 -23.946 1.00 93.56 127 GLU A C 1
ATOM 975 O O . GLU A 1 127 ? -7.222 22.780 -24.084 1.00 93.56 127 GLU A O 1
ATOM 980 N N . PHE A 1 128 ? -8.655 24.435 -23.580 1.00 94.50 128 PHE A N 1
ATOM 981 C CA . PHE A 1 128 ? -7.614 25.420 -23.291 1.00 94.50 128 PHE A CA 1
ATOM 982 C C . PHE A 1 128 ? -6.686 24.959 -22.156 1.00 94.50 128 PHE A C 1
ATOM 984 O O . PHE A 1 128 ? -5.459 24.945 -22.305 1.00 94.50 128 PHE A O 1
ATOM 991 N N . ILE A 1 129 ? -7.258 24.496 -21.038 1.00 94.75 129 ILE A N 1
ATOM 992 C CA . ILE A 1 129 ? -6.482 23.995 -19.893 1.00 94.75 129 ILE A CA 1
ATOM 993 C C . ILE A 1 129 ? -5.647 22.770 -20.288 1.00 94.75 129 ILE A C 1
ATOM 995 O O . ILE A 1 129 ? -4.473 22.672 -19.921 1.00 94.75 129 ILE A O 1
ATOM 999 N N . ARG A 1 130 ? -6.209 21.849 -21.078 1.00 94.44 130 ARG A N 1
ATOM 1000 C CA . ARG A 1 130 ? -5.484 20.672 -21.575 1.00 94.44 130 ARG A CA 1
ATOM 1001 C C . ARG A 1 130 ? -4.247 21.073 -22.385 1.00 94.44 130 ARG A C 1
ATOM 1003 O O . ARG A 1 130 ? -3.177 20.494 -22.187 1.00 94.44 130 ARG A O 1
ATOM 1010 N N . GLN A 1 131 ? -4.377 22.052 -23.281 1.00 94.44 131 GLN A N 1
ATOM 1011 C CA . GLN A 1 131 ? -3.260 22.548 -24.090 1.00 94.44 131 GLN A CA 1
ATOM 1012 C C . GLN A 1 131 ? -2.177 23.208 -23.232 1.00 94.44 131 GLN A C 1
ATOM 1014 O O . GLN A 1 131 ? -0.992 22.935 -23.427 1.00 94.44 131 GLN A O 1
ATOM 1019 N N . LEU A 1 132 ? -2.567 24.011 -22.238 1.00 95.06 132 LEU A N 1
ATOM 1020 C CA . LEU A 1 132 ? -1.630 24.632 -21.303 1.00 95.06 132 LEU A CA 1
ATOM 1021 C C . LEU A 1 132 ? -0.804 23.582 -20.547 1.00 95.06 132 LEU A C 1
ATOM 1023 O O . LEU A 1 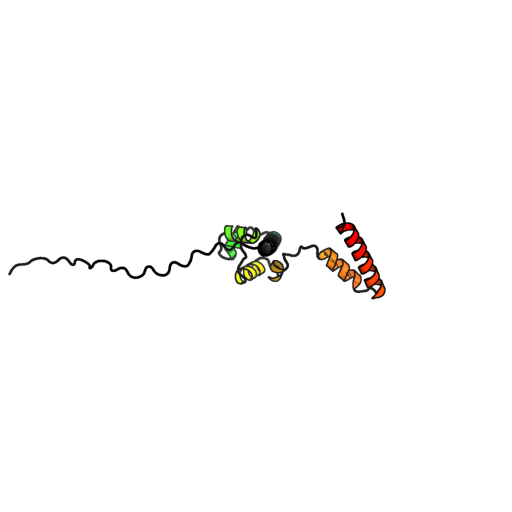132 ? 0.427 23.654 -20.532 1.00 95.06 132 LEU A O 1
ATOM 1027 N N . VAL A 1 133 ? -1.469 22.577 -19.970 1.00 93.06 133 VAL A N 1
ATOM 1028 C CA . VAL A 1 133 ? -0.804 21.489 -19.234 1.00 93.06 133 VAL A CA 1
ATOM 1029 C C . VAL A 1 133 ? 0.149 20.712 -20.146 1.00 93.06 133 VAL A C 1
ATOM 1031 O O . VAL A 1 133 ? 1.279 20.430 -19.747 1.00 93.06 133 VAL A O 1
ATOM 1034 N N . ALA A 1 134 ? -0.262 20.413 -21.383 1.00 90.38 134 ALA A N 1
ATOM 1035 C CA . ALA A 1 134 ? 0.580 19.719 -22.358 1.00 90.38 134 ALA A CA 1
ATOM 1036 C C . ALA A 1 134 ? 1.850 20.515 -22.708 1.00 90.38 134 ALA A C 1
ATOM 1038 O O . ALA A 1 134 ? 2.940 19.943 -22.773 1.00 90.38 134 ALA A O 1
ATOM 1039 N N . ASN A 1 135 ? 1.728 21.834 -22.877 1.00 93.88 135 ASN A N 1
ATOM 1040 C CA . ASN A 1 135 ? 2.856 22.710 -23.190 1.00 93.88 135 ASN A CA 1
ATOM 1041 C C . ASN A 1 135 ? 3.860 22.787 -22.035 1.00 93.88 135 ASN A C 1
ATOM 1043 O O . ASN A 1 135 ? 5.064 22.627 -22.248 1.00 93.88 135 ASN A O 1
ATOM 1047 N N . VAL A 1 136 ? 3.371 22.983 -20.807 1.00 93.12 136 VAL A N 1
ATOM 1048 C CA . VAL A 1 136 ? 4.219 23.044 -19.607 1.00 93.12 136 VAL A CA 1
ATOM 1049 C C . VAL A 1 136 ? 4.934 21.711 -19.386 1.00 93.12 136 VAL A C 1
ATOM 1051 O O . VAL A 1 136 ? 6.156 21.687 -19.237 1.00 93.12 136 VAL A O 1
ATOM 1054 N N . ALA A 1 137 ? 4.207 20.591 -19.450 1.00 89.38 137 ALA A N 1
ATOM 1055 C CA . ALA A 1 137 ? 4.792 19.261 -19.297 1.00 89.38 137 ALA A CA 1
ATOM 1056 C C . ALA A 1 137 ? 5.845 18.966 -20.380 1.00 89.38 137 ALA A C 1
ATOM 1058 O O . ALA A 1 137 ? 6.930 18.469 -20.076 1.00 89.38 137 ALA A O 1
ATOM 1059 N N . GLY A 1 138 ? 5.559 19.329 -21.634 1.00 90.00 138 GLY A N 1
ATOM 1060 C CA . GLY A 1 138 ? 6.484 19.164 -22.754 1.00 90.00 138 GLY A CA 1
ATOM 1061 C C . GLY A 1 138 ? 7.753 20.011 -22.634 1.00 90.00 138 GLY A C 1
ATOM 1062 O O . GLY A 1 138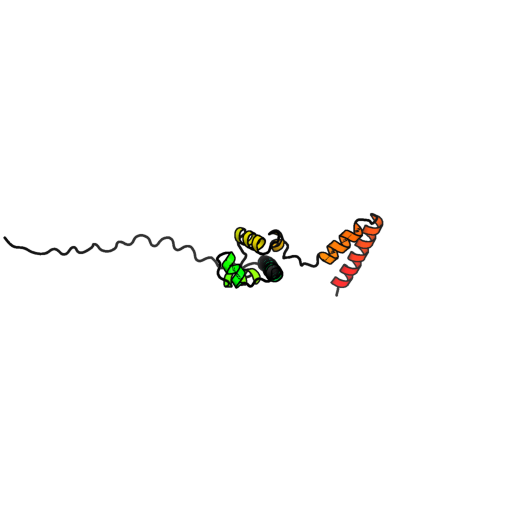 ? 8.810 19.585 -23.099 1.00 90.00 138 GLY A O 1
ATOM 1063 N N . HIS A 1 139 ? 7.681 21.185 -22.002 1.00 90.94 139 HIS A N 1
ATOM 1064 C CA . HIS A 1 139 ? 8.858 22.006 -21.720 1.00 90.94 139 HIS A CA 1
ATOM 1065 C C . HIS A 1 139 ? 9.704 21.416 -20.585 1.00 90.94 139 HIS A C 1
ATOM 1067 O O . HIS A 1 139 ? 10.923 21.321 -20.709 1.00 90.94 139 HIS A O 1
ATOM 1073 N N . MET A 1 140 ? 9.064 20.968 -19.503 1.00 85.19 140 MET A N 1
ATOM 1074 C CA . MET A 1 140 ? 9.758 20.389 -18.350 1.00 85.19 140 MET A CA 1
ATOM 1075 C C . MET A 1 140 ? 10.442 19.053 -18.668 1.00 85.19 140 MET A C 1
ATOM 1077 O O . MET A 1 140 ? 11.488 18.768 -18.101 1.00 85.19 140 MET A O 1
ATOM 1081 N N . ALA A 1 141 ? 9.895 18.256 -19.590 1.00 77.00 141 ALA A N 1
ATOM 1082 C CA . ALA A 1 141 ? 10.469 16.967 -19.991 1.00 77.00 141 ALA A CA 1
ATOM 1083 C C . ALA A 1 141 ? 11.687 17.072 -20.934 1.00 77.00 141 ALA A C 1
ATOM 1085 O O . ALA A 1 141 ? 12.318 16.060 -21.228 1.00 77.00 141 ALA A O 1
ATOM 1086 N N . LYS A 1 142 ? 11.997 18.270 -21.448 1.00 70.62 142 LYS A N 1
ATOM 1087 C CA . LYS A 1 142 ? 13.139 18.528 -22.347 1.00 70.62 142 LYS A CA 1
ATOM 1088 C C . LYS A 1 142 ? 14.396 19.025 -21.614 1.00 70.62 142 LYS A C 1
ATOM 1090 O O . LYS A 1 142 ? 15.366 19.386 -22.277 1.00 70.62 142 LYS A O 1
ATOM 1095 N N . LYS A 1 143 ? 14.363 19.080 -20.282 1.00 46.66 143 LYS A N 1
ATOM 1096 C CA . LYS A 1 143 ? 15.473 19.465 -19.402 1.00 46.66 143 LYS A CA 1
ATOM 1097 C C . LYS A 1 143 ? 16.036 18.228 -18.714 1.00 46.66 143 LYS A C 1
ATOM 1099 O O . LYS A 1 143 ? 17.268 18.203 -18.519 1.00 46.66 143 LYS A O 1
#

Foldseek 3Di:
DDDDDDDPPDDDDDDDDPPDPPPDPDPDDDDPVLQVQQQLLLCQLVVLCVVVPHDLVRLCVQVVHDSVVNVCSNRSVDPDDPVVLVSSCVVSVHDSVCSRVSHPDDPCVVVVVVVVVCPPDDPVVNVVVVVVVVVVVVVVVVD